Protein AF-A0A699X2K0-F1 (afdb_monomer)

Nearest PDB structures (foldseek):
  5k36-assembly1_K  TM=9.625E-01  e=3.676E-13  Saccharomyces cerevisiae S288C
  2vnu-assembly1_D  TM=9.644E-01  e=5.742E-13  Saccharomyces cerevisiae
  5jea-assembly1_J  TM=9.613E-01  e=4.450E-13  Saccharomyces cerevisiae S288C
  5vzj-assembly1_K  TM=9.602E-01  e=6.523E-13  Saccharomyces cerevisiae S288C
  8qcf-assembly1_K  TM=9.384E-01  e=6.952E-13  Saccharomyces cerevisiae

Structure (mmCIF, N/CA/C/O backbone):
data_AF-A0A699X2K0-F1
#
_entry.id   AF-A0A699X2K0-F1
#
loop_
_atom_site.group_PDB
_atom_site.id
_atom_site.type_symbol
_atom_site.label_atom_id
_atom_site.label_alt_id
_atom_site.label_comp_id
_atom_site.label_asym_id
_atom_site.label_entity_id
_atom_site.label_seq_id
_atom_site.pdbx_PDB_ins_code
_atom_site.Cartn_x
_atom_site.Cartn_y
_atom_site.Cartn_z
_atom_site.occupancy
_atom_site.B_iso_or_equiv
_atom_site.auth_seq_id
_atom_site.auth_comp_id
_atom_site.auth_asym_id
_atom_site.auth_atom_id
_atom_site.pdbx_PDB_model_num
ATOM 1 N N . GLU A 1 1 ? 11.310 -12.288 -3.996 1.00 63.44 1 GLU A N 1
ATOM 2 C CA . GLU A 1 1 ? 10.044 -12.967 -3.645 1.00 63.44 1 GLU A CA 1
ATOM 3 C C . GLU A 1 1 ? 9.190 -13.020 -4.905 1.00 63.44 1 GLU A C 1
ATOM 5 O O . GLU A 1 1 ? 9.396 -12.171 -5.764 1.00 63.44 1 GLU A O 1
ATOM 10 N N . GLY A 1 2 ? 8.380 -14.062 -5.093 1.00 85.44 2 GLY A N 1
ATOM 11 C CA . GLY A 1 2 ? 7.515 -14.209 -6.273 1.00 85.44 2 GLY A CA 1
ATOM 12 C C . GLY A 1 2 ? 6.077 -13.779 -5.981 1.00 85.44 2 GLY A C 1
ATOM 13 O O . GLY A 1 2 ? 5.791 -13.291 -4.892 1.00 85.44 2 GLY A O 1
ATOM 14 N N . HIS A 1 3 ? 5.166 -14.036 -6.921 1.00 90.56 3 HIS A N 1
ATOM 15 C CA . HIS A 1 3 ? 3.721 -13.812 -6.749 1.00 90.56 3 HIS A CA 1
ATOM 16 C C . HIS A 1 3 ? 3.094 -14.620 -5.593 1.00 90.56 3 HIS A C 1
ATOM 18 O O . HIS A 1 3 ? 1.995 -14.312 -5.145 1.00 90.56 3 HIS A O 1
ATOM 24 N N . ASP A 1 4 ? 3.797 -15.632 -5.078 1.00 93.62 4 ASP A N 1
ATOM 25 C CA . ASP A 1 4 ? 3.339 -16.476 -3.969 1.00 93.62 4 ASP A CA 1
ATOM 26 C C . ASP A 1 4 ? 3.623 -15.889 -2.575 1.00 93.62 4 ASP A C 1
ATOM 28 O O . ASP A 1 4 ? 3.383 -16.552 -1.562 1.00 93.62 4 ASP A O 1
ATOM 32 N N . TRP A 1 5 ? 4.167 -14.671 -2.495 1.00 94.75 5 TRP A N 1
ATOM 33 C CA . TRP A 1 5 ? 4.454 -14.019 -1.220 1.00 94.75 5 TRP A CA 1
ATOM 34 C C . TRP A 1 5 ? 3.175 -13.730 -0.425 1.00 94.75 5 TRP A C 1
ATOM 36 O O . TRP A 1 5 ? 2.143 -13.335 -0.974 1.00 94.75 5 TRP A O 1
ATOM 46 N N . LYS A 1 6 ? 3.253 -13.922 0.895 1.00 94.44 6 LYS A N 1
ATOM 47 C CA . LYS A 1 6 ? 2.141 -13.716 1.826 1.00 94.44 6 LYS A CA 1
ATOM 48 C C . LYS A 1 6 ? 2.643 -13.117 3.130 1.00 94.44 6 LYS A C 1
ATOM 50 O O . LYS A 1 6 ? 3.703 -13.503 3.620 1.00 94.44 6 LYS A O 1
ATOM 55 N N . VAL A 1 7 ? 1.822 -12.256 3.728 1.00 94.44 7 VAL A N 1
ATOM 56 C CA . VAL A 1 7 ? 2.020 -11.797 5.105 1.00 94.44 7 VAL A CA 1
ATOM 57 C C . VAL A 1 7 ? 1.931 -13.007 6.049 1.00 94.44 7 VAL A C 1
ATOM 59 O O . VAL A 1 7 ? 0.971 -13.782 5.949 1.00 94.44 7 VAL A O 1
ATOM 62 N N . PRO A 1 8 ? 2.899 -13.202 6.965 1.00 93.62 8 PRO A N 1
ATOM 63 C CA . PRO A 1 8 ? 2.845 -14.288 7.937 1.00 93.62 8 PRO A CA 1
ATOM 64 C C . PRO A 1 8 ? 1.569 -14.228 8.783 1.00 93.62 8 PRO A C 1
ATOM 66 O O . PRO A 1 8 ? 1.219 -13.182 9.327 1.00 93.62 8 PRO A O 1
ATOM 69 N N . THR A 1 9 ? 0.875 -15.358 8.933 1.00 92.31 9 THR A N 1
ATOM 70 C CA . THR A 1 9 ? -0.396 -15.402 9.676 1.00 92.31 9 THR A CA 1
ATOM 71 C C . THR A 1 9 ? -0.200 -15.152 11.173 1.00 92.31 9 THR A C 1
ATOM 73 O O . THR A 1 9 ? -0.995 -14.428 11.774 1.00 92.31 9 THR A O 1
ATOM 76 N N . SER A 1 10 ? 0.852 -15.734 11.762 1.00 93.88 10 SER A N 1
ATOM 77 C CA . SER A 1 10 ? 1.180 -15.582 13.183 1.00 93.88 10 SER A CA 1
ATOM 78 C C . SER A 1 10 ? 1.965 -14.300 13.433 1.00 93.88 10 SER A C 1
ATOM 80 O O . SER A 1 10 ? 2.998 -14.076 12.803 1.00 93.88 10 SER A O 1
ATOM 82 N N . THR A 1 11 ? 1.525 -13.516 14.416 1.00 92.25 11 THR A N 1
ATOM 83 C CA . THR A 1 11 ? 2.228 -12.314 14.889 1.00 92.25 11 THR A CA 1
ATOM 84 C C . THR A 1 11 ? 3.514 -12.625 15.662 1.00 92.25 11 THR A C 1
ATOM 86 O O . THR A 1 11 ? 4.254 -11.711 16.012 1.00 92.25 11 THR A O 1
ATOM 89 N N . GLU A 1 12 ? 3.784 -13.900 15.954 1.00 93.06 12 GLU A N 1
ATOM 90 C CA . GLU A 1 12 ? 5.038 -14.356 16.571 1.00 93.06 12 GLU A CA 1
ATOM 91 C C . GLU A 1 12 ? 6.185 -14.478 15.554 1.00 93.06 12 GLU A C 1
ATOM 93 O O . GLU A 1 12 ? 7.349 -14.585 15.944 1.00 93.06 12 GLU A O 1
ATOM 98 N N . ASP A 1 13 ? 5.876 -14.464 14.252 1.00 94.75 13 ASP A N 1
ATOM 99 C CA . ASP A 1 13 ? 6.883 -14.512 13.194 1.00 94.75 13 ASP A CA 1
ATOM 100 C C . ASP A 1 13 ? 7.793 -13.269 13.241 1.00 94.75 13 ASP A C 1
ATOM 102 O O . ASP A 1 13 ? 7.351 -12.148 13.500 1.00 94.75 13 ASP A O 1
ATOM 106 N N . LEU A 1 14 ? 9.087 -13.447 12.958 1.00 90.69 14 LEU A N 1
ATOM 107 C CA . LEU A 1 14 ? 10.066 -12.354 12.971 1.00 90.69 14 LEU A CA 1
ATOM 108 C C . LEU A 1 14 ? 9.711 -11.211 12.004 1.00 90.69 14 LEU A C 1
ATOM 110 O O . LEU A 1 14 ? 10.096 -10.066 12.256 1.00 90.69 14 LEU A O 1
ATOM 114 N N . GLY A 1 15 ? 8.960 -11.493 10.937 1.00 87.38 15 GLY A N 1
ATOM 115 C CA . GLY A 1 15 ? 8.432 -10.509 9.993 1.00 87.38 15 GLY A CA 1
ATOM 116 C C . GLY A 1 15 ? 7.463 -9.499 10.616 1.00 87.38 15 GLY A C 1
ATOM 117 O O . GLY A 1 15 ? 7.302 -8.405 10.074 1.00 87.38 15 GLY A O 1
ATOM 118 N N . TRP A 1 16 ? 6.884 -9.810 11.781 1.00 93.38 16 TRP A N 1
ATOM 119 C CA . TRP A 1 16 ? 6.021 -8.906 12.551 1.00 93.38 16 TRP A CA 1
ATOM 120 C C . TRP A 1 16 ? 6.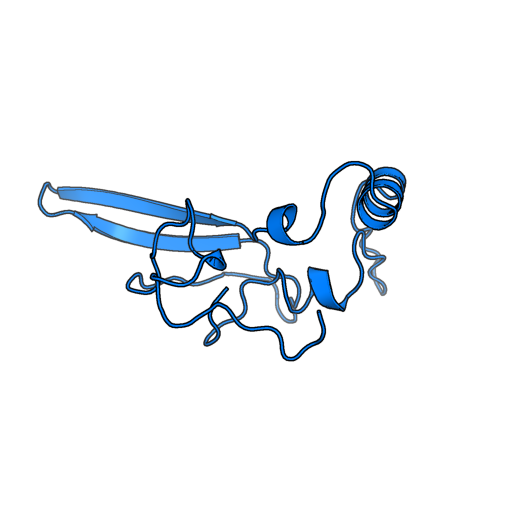779 -7.966 13.486 1.00 93.38 16 TRP A C 1
ATOM 122 O O . TRP A 1 16 ? 6.173 -7.095 14.114 1.00 93.38 16 TRP A O 1
ATOM 132 N N . LYS A 1 17 ? 8.107 -8.088 13.594 1.00 93.88 17 LYS A N 1
ATOM 133 C CA . LYS A 1 17 ? 8.893 -7.247 14.499 1.00 93.88 17 LYS A CA 1
ATOM 134 C C . LYS A 1 17 ? 8.713 -5.761 14.167 1.00 93.88 17 LYS A C 1
ATOM 136 O O . LYS A 1 17 ? 9.143 -5.288 13.121 1.00 93.88 17 LYS A O 1
ATOM 141 N N . GLY A 1 18 ? 8.123 -5.018 15.106 1.00 94.06 18 GLY A N 1
ATOM 142 C CA . GLY A 1 18 ? 7.848 -3.586 14.952 1.00 94.06 18 GLY A CA 1
ATOM 143 C C . GLY A 1 18 ? 6.615 -3.258 14.103 1.00 94.06 18 GLY A C 1
ATOM 144 O O . GLY A 1 18 ? 6.393 -2.085 13.814 1.00 94.06 18 GLY A O 1
ATOM 145 N N . ARG A 1 19 ? 5.810 -4.258 13.721 1.00 96.56 19 ARG A N 1
ATOM 146 C CA . ARG A 1 19 ? 4.542 -4.083 13.001 1.00 96.56 19 ARG A CA 1
ATOM 147 C C . ARG A 1 19 ? 3.359 -4.139 13.964 1.00 96.56 19 ARG A C 1
ATOM 149 O O . ARG A 1 19 ? 3.389 -4.851 14.966 1.00 96.56 19 ARG A O 1
ATOM 156 N N . ARG A 1 20 ? 2.307 -3.384 13.649 1.00 96.25 20 ARG A N 1
ATOM 157 C CA . ARG A 1 20 ? 1.028 -3.404 14.368 1.00 96.25 20 ARG A CA 1
ATOM 158 C C . ARG A 1 20 ? 0.006 -4.163 13.533 1.00 96.25 20 ARG A C 1
ATOM 160 O O . ARG A 1 20 ? -0.104 -3.902 12.342 1.00 96.25 20 ARG A O 1
ATOM 167 N N . ASP A 1 21 ? -0.743 -5.057 14.168 1.00 96.88 21 ASP A N 1
ATOM 168 C CA . ASP A 1 21 ? -1.867 -5.728 13.521 1.00 96.88 21 ASP A CA 1
ATOM 169 C C . ASP A 1 21 ? -3.088 -4.801 13.501 1.00 96.88 21 ASP A C 1
ATOM 171 O O . ASP A 1 21 ? -3.476 -4.262 14.541 1.00 96.88 21 ASP A O 1
ATOM 175 N N . LEU A 1 22 ? -3.624 -4.575 12.304 1.00 97.56 22 LEU A N 1
ATOM 176 C CA . LEU A 1 22 ? -4.789 -3.730 12.023 1.00 97.56 22 LEU A CA 1
ATOM 177 C C . LEU A 1 22 ? -5.813 -4.458 11.135 1.00 97.56 22 LEU A C 1
ATOM 179 O O . LEU A 1 22 ? -6.724 -3.827 10.599 1.00 97.56 22 LEU A O 1
ATOM 183 N N . ARG A 1 23 ? -5.657 -5.777 10.952 1.00 96.56 23 ARG A N 1
ATOM 184 C CA . ARG A 1 23 ? -6.490 -6.593 10.051 1.00 96.56 23 ARG A CA 1
ATOM 185 C C . ARG A 1 23 ? -7.944 -6.716 10.513 1.00 96.56 23 ARG A C 1
ATOM 187 O O . ARG A 1 23 ? -8.803 -7.144 9.753 1.00 96.56 23 ARG A O 1
ATOM 194 N N . ASP A 1 24 ? -8.231 -6.344 11.758 1.00 97.19 24 ASP A N 1
ATOM 195 C CA . ASP A 1 24 ? -9.579 -6.279 12.325 1.00 97.19 24 ASP A CA 1
ATOM 196 C C . ASP A 1 24 ? -10.379 -5.051 11.855 1.00 97.19 24 ASP A C 1
ATOM 198 O O . ASP A 1 24 ? -11.602 -5.005 12.017 1.00 97.19 24 ASP A O 1
ATOM 202 N N . LEU A 1 25 ? -9.710 -4.047 11.281 1.00 98.12 25 LEU A N 1
ATOM 203 C CA . LEU A 1 25 ? -10.354 -2.829 10.805 1.00 98.12 25 LEU A CA 1
ATOM 204 C C . LEU A 1 25 ? -11.041 -3.048 9.453 1.00 98.12 25 LEU A C 1
ATOM 206 O O . LEU A 1 25 ? -10.528 -3.715 8.560 1.00 98.12 25 LEU A O 1
ATOM 210 N N . ILE A 1 26 ? -12.197 -2.406 9.271 1.00 98.12 26 ILE A N 1
ATOM 211 C CA . ILE A 1 26 ? -12.884 -2.373 7.976 1.00 98.12 26 ILE A CA 1
ATOM 212 C C . ILE A 1 26 ? -12.224 -1.296 7.116 1.00 98.12 26 ILE A C 1
ATOM 214 O O . ILE A 1 26 ? -12.511 -0.108 7.274 1.00 98.12 26 ILE A O 1
ATOM 218 N N . VAL A 1 27 ? -11.329 -1.725 6.232 1.00 98.56 27 VAL A N 1
ATOM 219 C CA . VAL A 1 27 ? -10.555 -0.864 5.334 1.00 98.56 27 VAL A CA 1
ATOM 220 C C . VAL A 1 27 ? -11.069 -1.005 3.898 1.00 98.56 27 VAL A C 1
ATOM 222 O O . VAL A 1 27 ? -11.402 -2.108 3.463 1.00 98.56 27 VAL A O 1
ATOM 225 N N . CYS A 1 28 ? -11.127 0.097 3.149 1.00 98.38 28 CYS A N 1
ATOM 226 C CA . CYS A 1 28 ? -11.400 0.088 1.710 1.00 98.38 28 CYS A CA 1
ATOM 227 C C . CYS A 1 28 ? -10.507 1.079 0.954 1.00 98.38 28 CYS A C 1
ATOM 229 O O . CYS A 1 28 ? -10.054 2.067 1.526 1.00 98.38 28 CYS A O 1
ATOM 231 N N . SER A 1 29 ? -10.281 0.832 -0.335 1.00 98.50 29 SER A N 1
ATOM 232 C CA . SER A 1 29 ? -9.686 1.805 -1.257 1.00 98.50 29 SER A CA 1
ATOM 233 C C . SER A 1 29 ? -10.759 2.372 -2.192 1.00 98.50 29 SER A C 1
ATOM 235 O O . SER A 1 29 ? -11.834 1.780 -2.363 1.00 98.50 29 SER A O 1
ATOM 237 N N . ILE A 1 30 ? -10.503 3.551 -2.757 1.00 98.25 30 ILE A N 1
ATOM 238 C CA . ILE A 1 30 ? -11.393 4.208 -3.719 1.00 98.25 30 ILE A CA 1
ATOM 239 C C . ILE A 1 30 ? -10.532 4.702 -4.877 1.00 98.25 30 ILE A C 1
ATOM 241 O O . ILE A 1 30 ? -9.938 5.774 -4.808 1.00 98.25 30 ILE A O 1
ATOM 245 N N . ASP A 1 31 ? -10.518 3.926 -5.955 1.00 97.44 31 ASP A N 1
ATOM 246 C CA . ASP A 1 31 ? -9.609 4.123 -7.080 1.00 97.44 31 ASP A CA 1
ATOM 247 C C . ASP A 1 31 ? -10.356 4.298 -8.414 1.00 97.44 31 ASP A C 1
ATOM 249 O O . ASP A 1 31 ? -11.520 3.892 -8.544 1.00 97.44 31 ASP A O 1
ATOM 253 N N . PRO A 1 32 ? -9.706 4.868 -9.449 1.00 96.31 32 PRO A N 1
ATOM 254 C CA . PRO A 1 32 ? -10.256 4.897 -10.798 1.00 96.31 32 PRO A CA 1
ATOM 255 C C . PRO A 1 32 ? -10.588 3.495 -11.345 1.00 96.31 32 PRO A C 1
ATOM 257 O O . PRO A 1 32 ? -9.944 2.506 -10.980 1.00 96.31 32 PRO A O 1
ATOM 260 N N . PRO A 1 33 ? -11.543 3.382 -12.290 1.00 94.81 33 PRO A N 1
ATOM 261 C CA . PRO A 1 33 ? -11.842 2.113 -12.946 1.00 94.81 33 PRO A CA 1
ATOM 262 C C . PRO A 1 33 ? -10.595 1.491 -13.588 1.00 94.81 33 PRO A C 1
ATOM 264 O O . PRO A 1 33 ? -9.929 2.127 -14.402 1.00 94.81 33 PRO A O 1
ATOM 267 N N . GLY A 1 34 ? -10.303 0.234 -13.248 1.00 89.19 34 GLY A N 1
ATOM 268 C CA . GLY A 1 34 ? -9.148 -0.493 -13.781 1.00 89.19 34 GLY A CA 1
ATOM 269 C C . GLY A 1 34 ? -7.809 -0.184 -13.101 1.00 89.19 34 GLY A C 1
ATOM 270 O O . GLY A 1 34 ? -6.787 -0.649 -13.598 1.00 89.19 34 GLY A O 1
ATOM 271 N N . CYS A 1 35 ? -7.797 0.562 -11.989 1.00 92.81 35 CYS A N 1
ATOM 272 C CA . CYS A 1 35 ? -6.602 0.726 -11.159 1.00 92.81 35 CYS A CA 1
ATOM 273 C C . CYS A 1 35 ? -6.108 -0.635 -10.638 1.00 92.81 35 CYS A C 1
ATOM 275 O O . CYS A 1 35 ? -6.905 -1.478 -10.219 1.00 92.81 35 CYS A O 1
ATOM 277 N N . VAL A 1 36 ? -4.792 -0.852 -10.687 1.00 91.88 36 VAL A N 1
ATOM 278 C CA . VAL A 1 36 ? -4.137 -2.104 -10.249 1.00 91.88 36 VAL A CA 1
ATOM 279 C C . VAL A 1 36 ? -3.013 -1.867 -9.239 1.00 91.88 36 VAL A C 1
ATOM 281 O O . VAL A 1 36 ? -2.502 -2.816 -8.656 1.00 91.88 36 VAL A O 1
ATOM 284 N N . ASP A 1 37 ? -2.617 -0.615 -9.056 1.00 93.81 37 ASP A N 1
ATOM 285 C CA . ASP A 1 37 ? -1.554 -0.089 -8.207 1.00 93.81 37 ASP A CA 1
ATOM 286 C C . ASP A 1 37 ? -2.173 0.769 -7.101 1.00 93.81 37 ASP A C 1
ATOM 288 O O . ASP A 1 37 ? -2.036 1.984 -7.059 1.00 93.81 37 ASP A O 1
ATOM 292 N N . ILE A 1 38 ? -2.924 0.098 -6.229 1.00 97.62 38 ILE A N 1
ATOM 293 C CA . ILE A 1 38 ? -3.607 0.719 -5.088 1.00 97.62 38 ILE A CA 1
ATOM 294 C C . ILE A 1 38 ? -2.570 1.111 -4.028 1.00 97.62 38 ILE A C 1
ATOM 296 O O . ILE A 1 38 ? -2.070 0.236 -3.309 1.00 97.62 38 ILE A O 1
ATOM 300 N N . ASP A 1 39 ? -2.259 2.405 -3.951 1.00 97.94 39 ASP A N 1
ATOM 301 C CA . ASP A 1 39 ? -1.259 2.973 -3.037 1.00 97.94 39 ASP A CA 1
ATOM 302 C C . ASP A 1 39 ? -1.827 3.288 -1.648 1.00 97.94 39 ASP A C 1
ATOM 304 O O . ASP A 1 39 ? -1.094 3.234 -0.654 1.00 97.94 39 ASP A O 1
ATOM 308 N N . ASP A 1 40 ? -3.120 3.611 -1.572 1.00 98.44 40 ASP A N 1
ATOM 309 C CA . ASP A 1 40 ? -3.788 4.021 -0.345 1.00 98.44 40 ASP A CA 1
ATOM 310 C C . ASP A 1 40 ? -5.105 3.284 -0.085 1.00 98.44 40 ASP A C 1
ATOM 312 O O . ASP A 1 40 ? -5.837 2.869 -0.982 1.00 98.44 40 ASP A O 1
ATOM 316 N N . ALA A 1 41 ? -5.398 3.110 1.200 1.00 98.69 41 ALA A N 1
ATOM 317 C CA . ALA A 1 41 ? -6.664 2.598 1.685 1.00 98.69 41 ALA A CA 1
ATOM 318 C C . ALA A 1 41 ? -7.054 3.316 2.980 1.00 98.69 41 ALA A C 1
ATOM 320 O O . ALA A 1 41 ? -6.208 3.788 3.744 1.00 98.69 41 ALA A O 1
ATOM 321 N N . LEU A 1 42 ? -8.349 3.414 3.252 1.00 98.81 42 LEU A N 1
ATOM 322 C CA . LEU A 1 42 ? -8.890 4.239 4.322 1.00 98.81 42 LEU A CA 1
ATOM 323 C C . LEU A 1 42 ? -9.810 3.436 5.233 1.00 98.81 42 LEU A C 1
ATOM 325 O O . LEU A 1 42 ? -10.500 2.508 4.812 1.00 98.81 42 LEU A O 1
ATOM 329 N N . HIS A 1 43 ? -9.862 3.848 6.496 1.00 98.69 43 HIS A N 1
ATOM 330 C CA . HIS A 1 43 ? -10.946 3.471 7.394 1.00 98.69 43 HIS A CA 1
ATOM 331 C C . HIS A 1 43 ? -11.377 4.657 8.250 1.00 98.69 43 HIS A C 1
ATOM 333 O O . HIS A 1 43 ? -10.595 5.572 8.524 1.00 98.69 43 HIS A O 1
ATOM 339 N N . ALA A 1 44 ? -12.615 4.600 8.732 1.00 98.50 44 ALA A N 1
ATOM 340 C CA . ALA A 1 44 ? -13.108 5.490 9.766 1.00 98.50 44 ALA A CA 1
ATOM 341 C C . ALA A 1 44 ? -14.024 4.716 10.717 1.00 98.50 44 ALA A C 1
ATOM 343 O O . ALA A 1 44 ? -14.920 3.994 10.277 1.00 98.50 44 ALA A O 1
ATOM 344 N N . ARG A 1 45 ? -13.836 4.889 12.027 1.00 98.12 45 ARG A N 1
ATOM 345 C CA . ARG A 1 45 ? -14.756 4.363 13.045 1.00 98.12 45 ARG A CA 1
ATOM 346 C C . ARG A 1 45 ? -14.980 5.365 14.162 1.00 98.12 45 ARG A C 1
ATOM 348 O O . ARG A 1 45 ? -14.106 6.159 14.504 1.00 98.12 45 ARG A O 1
ATOM 355 N N . LYS A 1 46 ? -16.167 5.316 14.757 1.00 98.25 46 LYS A N 1
ATOM 356 C CA . LYS A 1 46 ? -16.498 6.140 15.918 1.00 98.25 46 LYS A CA 1
ATOM 357 C C . LYS A 1 46 ? -15.962 5.481 17.189 1.00 98.25 46 LYS A C 1
ATOM 359 O O . LYS A 1 46 ? -16.177 4.292 17.410 1.00 98.25 46 LYS A O 1
ATOM 364 N N . LEU A 1 47 ? -15.281 6.256 18.021 1.00 98.38 47 LEU A N 1
ATOM 365 C CA . LEU A 1 47 ? -14.743 5.825 19.307 1.00 98.38 47 LEU A CA 1
ATOM 366 C C . LEU A 1 47 ? -15.780 6.001 20.434 1.00 98.38 47 LEU A C 1
ATOM 368 O O . LEU A 1 47 ? -16.685 6.83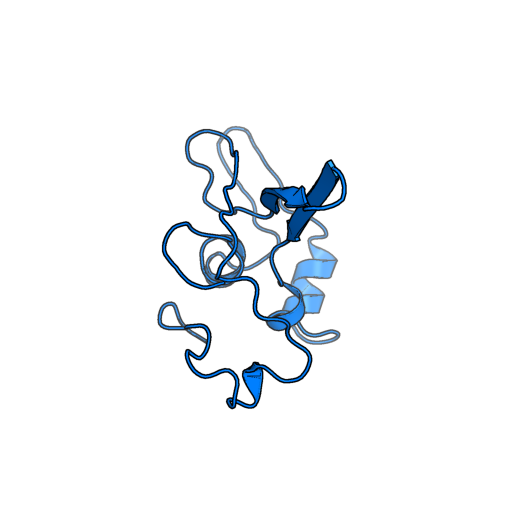4 20.316 1.00 98.38 47 LEU A O 1
ATOM 372 N N . PRO A 1 48 ? -15.639 5.281 21.568 1.00 98.25 48 PRO A N 1
ATOM 373 C CA . PRO A 1 48 ? -16.567 5.389 22.702 1.00 98.25 48 PRO A CA 1
ATOM 374 C C . PRO A 1 48 ? -16.677 6.798 23.300 1.00 98.25 48 PRO A C 1
ATOM 376 O O . PRO A 1 48 ? -17.712 7.160 23.850 1.00 98.25 48 PRO A O 1
ATOM 379 N N . ASN A 1 49 ? -15.626 7.610 23.174 1.00 97.94 49 ASN A N 1
ATOM 380 C CA . ASN A 1 49 ? -15.591 8.997 23.645 1.00 97.94 49 ASN A CA 1
ATOM 381 C C . ASN A 1 49 ? -16.285 9.994 22.694 1.00 97.94 49 ASN A C 1
ATOM 383 O O . ASN A 1 49 ? -16.257 11.194 22.947 1.00 97.94 49 ASN A O 1
ATOM 387 N N . GLY A 1 50 ? -16.883 9.517 21.598 1.00 98.38 50 GLY A N 1
ATOM 388 C CA . GLY A 1 50 ? -17.577 10.344 20.613 1.00 98.38 50 GLY A CA 1
ATOM 389 C C . GLY A 1 50 ? -16.697 10.881 19.481 1.00 98.38 50 GLY A C 1
ATOM 390 O O . GLY A 1 50 ? -17.256 11.354 18.491 1.00 98.38 50 GLY A O 1
ATOM 391 N N . ASN A 1 51 ? -15.367 10.763 19.579 1.00 98.69 51 ASN A N 1
ATOM 392 C CA . ASN A 1 51 ? -14.444 11.127 18.500 1.00 98.69 51 ASN A CA 1
ATOM 393 C C . ASN A 1 51 ? -14.449 10.077 17.381 1.00 98.69 51 ASN A C 1
ATOM 395 O O . ASN A 1 51 ? -15.002 8.987 17.527 1.00 98.69 51 ASN A O 1
ATOM 399 N N . TYR A 1 52 ? -13.789 10.395 16.271 1.00 98.44 52 TYR A N 1
ATOM 400 C CA . TYR A 1 52 ? -13.524 9.447 15.194 1.00 98.44 52 TYR A CA 1
ATOM 401 C C . TYR A 1 52 ? -12.050 9.053 15.185 1.00 98.44 52 TYR A C 1
ATOM 403 O O . TYR A 1 52 ? -11.172 9.903 15.322 1.00 98.44 52 TYR A O 1
ATOM 411 N N . GLU A 1 53 ? -11.797 7.762 15.006 1.00 98.56 53 GLU A N 1
ATOM 412 C CA . GLU A 1 53 ? -10.512 7.259 14.537 1.00 98.56 53 GLU A CA 1
ATOM 413 C C . GLU A 1 53 ? -10.588 7.176 13.014 1.00 98.56 53 GLU A C 1
ATOM 415 O O . GLU A 1 53 ? -11.518 6.578 12.468 1.00 98.56 53 GLU A O 1
ATOM 420 N N . VAL A 1 54 ? -9.637 7.816 12.343 1.00 98.62 54 VAL A N 1
ATOM 421 C CA . VAL A 1 54 ? -9.490 7.788 10.889 1.00 98.62 54 VAL A CA 1
ATOM 422 C C . VAL A 1 54 ? -8.072 7.333 10.601 1.00 98.62 54 VAL A C 1
ATOM 424 O O . VAL A 1 54 ? -7.124 7.899 11.148 1.00 98.62 54 VAL A O 1
ATOM 427 N N . GLY A 1 55 ? -7.928 6.308 9.769 1.00 98.56 55 GLY A N 1
ATOM 428 C CA . GLY A 1 55 ? -6.625 5.825 9.327 1.00 98.56 55 GLY A CA 1
ATOM 429 C C . GLY A 1 55 ? -6.487 5.939 7.825 1.00 98.56 55 GLY A C 1
ATOM 430 O O . GLY A 1 55 ? -7.399 5.564 7.088 1.00 98.56 55 GLY A O 1
ATOM 431 N N . VAL A 1 56 ? -5.325 6.431 7.413 1.00 98.69 56 VAL A N 1
ATOM 432 C CA . VAL A 1 56 ? -4.833 6.379 6.041 1.00 98.69 56 VAL A CA 1
ATOM 433 C C . VAL A 1 56 ? -3.720 5.339 6.032 1.00 98.69 56 VAL A C 1
ATOM 435 O O . VAL A 1 56 ? -2.717 5.495 6.730 1.00 98.69 56 VAL A O 1
ATOM 438 N N . HIS A 1 57 ? -3.938 4.257 5.301 1.00 98.69 57 HIS A N 1
ATOM 439 C CA . HIS A 1 57 ? -3.028 3.127 5.179 1.00 98.69 57 HIS A CA 1
ATOM 440 C C . HIS A 1 57 ? -2.339 3.233 3.825 1.00 98.69 57 HIS A C 1
ATOM 442 O O . HIS A 1 57 ? -3.022 3.332 2.813 1.00 98.69 57 HIS A O 1
ATOM 448 N N . ILE A 1 58 ? -1.009 3.254 3.816 1.00 98.62 58 ILE A N 1
ATOM 449 C CA . ILE A 1 58 ? -0.201 3.446 2.607 1.00 98.62 58 ILE A CA 1
ATOM 450 C C . ILE A 1 58 ? 0.606 2.178 2.344 1.00 98.62 58 ILE A C 1
ATOM 452 O O . ILE A 1 58 ? 1.122 1.576 3.289 1.00 98.62 58 ILE A O 1
ATOM 456 N N . ALA A 1 59 ? 0.742 1.801 1.073 1.00 98.19 59 ALA A N 1
ATOM 457 C CA . ALA A 1 59 ? 1.571 0.687 0.629 1.00 98.19 59 ALA A CA 1
ATOM 458 C C . ALA A 1 59 ? 2.989 0.735 1.241 1.00 98.19 59 ALA A C 1
ATOM 460 O O . ALA A 1 59 ? 3.734 1.705 1.074 1.00 98.19 59 ALA A O 1
ATOM 461 N N . ASP A 1 60 ? 3.407 -0.340 1.921 1.00 97.56 60 ASP A N 1
ATOM 462 C CA . ASP A 1 60 ? 4.727 -0.440 2.565 1.00 97.56 60 ASP A CA 1
ATOM 463 C C . ASP A 1 60 ? 5.830 -0.832 1.561 1.00 97.56 60 ASP A C 1
ATOM 465 O O . ASP A 1 60 ? 6.506 -1.856 1.679 1.00 97.56 60 ASP A O 1
ATOM 469 N N . VAL A 1 61 ? 6.043 0.015 0.550 1.00 97.25 61 VAL A N 1
ATOM 470 C CA . VAL A 1 61 ? 7.080 -0.177 -0.482 1.00 97.25 61 VAL A CA 1
ATOM 471 C C . VAL A 1 61 ? 8.475 -0.305 0.140 1.00 97.25 61 VAL A C 1
ATOM 473 O O . VAL A 1 61 ? 9.315 -1.069 -0.341 1.00 97.25 61 VAL A O 1
ATOM 476 N N . SER A 1 62 ? 8.712 0.400 1.250 1.00 95.50 62 SER A N 1
ATOM 477 C CA . SER A 1 62 ? 9.981 0.399 1.986 1.00 95.50 62 SER A CA 1
ATOM 478 C C . SER A 1 62 ? 10.351 -0.975 2.553 1.00 95.50 62 SER A C 1
ATOM 480 O O . SER A 1 62 ? 11.529 -1.261 2.812 1.00 95.50 62 SER A O 1
ATOM 482 N N . HIS A 1 63 ? 9.368 -1.865 2.731 1.00 94.88 63 HIS A N 1
ATOM 483 C CA . HIS A 1 63 ? 9.625 -3.246 3.105 1.00 94.88 63 HIS A CA 1
ATOM 484 C C . HIS A 1 63 ? 10.433 -3.980 2.032 1.00 94.88 63 HIS A C 1
ATOM 486 O O . HIS A 1 63 ? 11.394 -4.670 2.377 1.00 94.88 63 HIS A O 1
ATOM 492 N N . PHE A 1 64 ? 10.104 -3.764 0.758 1.00 94.81 64 PHE A N 1
ATOM 493 C CA . PHE A 1 64 ? 10.698 -4.464 -0.382 1.00 94.81 64 PHE A CA 1
ATOM 494 C C . PHE A 1 64 ? 11.877 -3.704 -1.002 1.00 94.81 64 PHE A C 1
ATOM 496 O O . PHE A 1 64 ? 12.886 -4.307 -1.374 1.00 94.81 64 PHE A O 1
ATOM 503 N N . VAL A 1 65 ? 11.790 -2.374 -1.084 1.00 96.00 65 VAL A N 1
ATOM 504 C CA . VAL A 1 65 ? 12.833 -1.522 -1.671 1.00 96.00 65 VAL A CA 1
ATOM 505 C C . VAL A 1 65 ? 13.748 -1.007 -0.562 1.00 9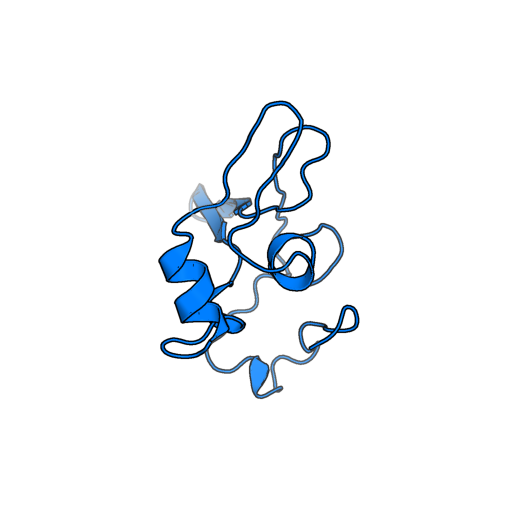6.00 65 VAL A C 1
ATOM 507 O O . VAL A 1 65 ? 13.370 -0.144 0.228 1.00 96.00 65 VAL A O 1
ATOM 510 N N . LYS A 1 66 ? 14.964 -1.560 -0.477 1.00 96.31 66 LYS A N 1
ATOM 511 C CA . LYS A 1 66 ? 15.971 -1.152 0.513 1.00 96.31 66 LYS A CA 1
ATOM 512 C C . LYS A 1 66 ? 16.963 -0.146 -0.070 1.00 96.31 66 LYS A C 1
ATOM 514 O O . LYS A 1 66 ? 17.391 -0.341 -1.209 1.00 96.31 66 LYS A O 1
ATOM 519 N N . PRO A 1 67 ? 17.400 0.854 0.718 1.00 96.94 67 PRO A N 1
ATOM 520 C CA . PRO A 1 67 ? 18.344 1.859 0.248 1.00 96.94 67 PRO A CA 1
ATOM 521 C C . PRO A 1 67 ? 19.623 1.255 -0.334 1.00 96.94 67 PRO A C 1
ATOM 523 O O . PRO A 1 67 ? 20.132 0.243 0.158 1.00 96.94 67 PRO A O 1
ATOM 526 N N . ASN A 1 68 ? 20.191 1.939 -1.323 1.00 96.50 68 ASN A N 1
ATOM 527 C CA . ASN A 1 68 ? 21.493 1.663 -1.938 1.00 96.50 68 ASN A CA 1
ATOM 528 C C . ASN A 1 68 ? 21.595 0.362 -2.753 1.00 96.50 68 ASN A C 1
ATOM 530 O O . ASN A 1 68 ? 22.690 0.029 -3.223 1.00 96.50 68 ASN A O 1
ATOM 534 N N . ASN A 1 69 ? 20.495 -0.363 -2.968 1.00 95.25 69 ASN A N 1
ATOM 535 C CA . ASN A 1 69 ? 20.483 -1.526 -3.854 1.00 95.25 69 ASN A CA 1
ATOM 536 C C . ASN A 1 69 ? 20.184 -1.123 -5.317 1.00 95.25 69 ASN A C 1
ATOM 538 O O . ASN A 1 69 ? 19.933 0.041 -5.625 1.00 95.25 69 ASN A O 1
ATOM 542 N N . ALA A 1 70 ? 20.256 -2.077 -6.251 1.00 97.00 70 ALA A N 1
ATOM 543 C CA . ALA A 1 70 ? 20.010 -1.796 -7.670 1.00 97.00 70 ALA A CA 1
ATOM 544 C C . ALA A 1 70 ? 18.573 -1.312 -7.945 1.00 97.00 70 ALA A C 1
ATOM 546 O O . ALA A 1 70 ? 18.369 -0.462 -8.804 1.00 97.00 70 ALA A O 1
ATOM 547 N N . MET A 1 71 ? 17.599 -1.827 -7.193 1.00 96.12 71 MET A N 1
ATOM 548 C CA . MET A 1 71 ? 16.189 -1.466 -7.324 1.00 96.12 71 MET A CA 1
ATOM 549 C C . MET A 1 71 ? 15.923 -0.028 -6.868 1.00 96.12 71 MET A C 1
ATOM 551 O O . MET A 1 71 ? 15.270 0.719 -7.583 1.00 96.12 71 MET A O 1
ATOM 555 N N . ASP A 1 72 ? 16.483 0.372 -5.729 1.00 97.81 72 ASP A N 1
ATOM 556 C CA . ASP A 1 72 ? 16.429 1.737 -5.201 1.00 97.81 72 ASP A CA 1
ATOM 557 C C . ASP A 1 72 ? 17.109 2.734 -6.144 1.0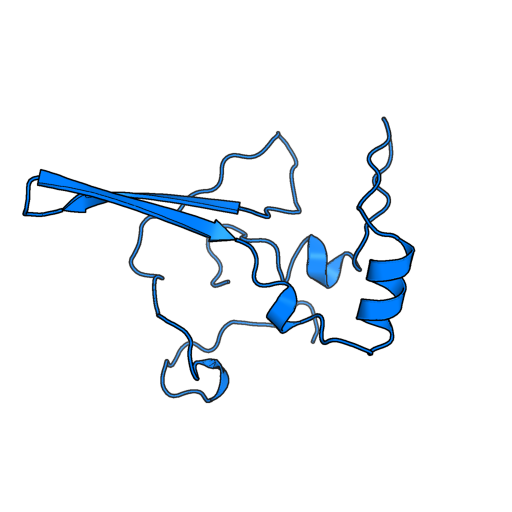0 97.81 72 ASP A C 1
ATOM 559 O O . ASP A 1 72 ? 16.553 3.789 -6.440 1.00 97.81 72 ASP A O 1
ATOM 563 N N . LYS A 1 73 ? 18.276 2.376 -6.699 1.00 98.00 73 LYS A N 1
ATOM 564 C CA . LYS A 1 73 ? 18.975 3.212 -7.687 1.00 98.00 73 LYS A CA 1
ATOM 565 C C . LYS A 1 73 ? 18.147 3.425 -8.951 1.00 98.00 73 LYS A C 1
ATOM 567 O O . LYS A 1 73 ? 18.044 4.559 -9.404 1.00 98.00 73 LYS A O 1
ATOM 572 N N . GLU A 1 74 ? 17.561 2.365 -9.502 1.00 98.19 74 GLU A N 1
ATOM 573 C CA . GLU A 1 74 ? 16.708 2.455 -10.693 1.00 98.19 74 GLU A CA 1
ATOM 574 C C . GLU A 1 74 ? 15.444 3.281 -10.412 1.00 98.19 74 GLU A C 1
ATOM 576 O O . GLU A 1 74 ? 15.130 4.203 -11.164 1.00 98.19 74 GLU A O 1
ATOM 581 N N . ALA A 1 75 ? 14.753 3.011 -9.299 1.00 97.62 75 ALA A N 1
ATOM 582 C CA . ALA A 1 75 ? 13.571 3.769 -8.890 1.00 97.62 75 ALA A CA 1
ATOM 583 C C . ALA A 1 75 ? 13.898 5.257 -8.692 1.00 97.62 75 ALA A C 1
ATOM 585 O O . ALA A 1 75 ? 13.177 6.121 -9.188 1.00 97.62 75 ALA A O 1
ATOM 586 N N . SER A 1 76 ? 15.031 5.556 -8.048 1.00 97.62 76 SER A N 1
ATOM 587 C CA . SER A 1 76 ? 15.525 6.922 -7.842 1.00 97.62 76 SER A CA 1
ATOM 588 C C . SER A 1 76 ? 15.873 7.626 -9.154 1.00 97.62 76 SER A C 1
ATOM 590 O O . SER A 1 76 ? 15.619 8.819 -9.292 1.00 97.62 76 SER A O 1
ATOM 592 N N . GLN A 1 77 ? 16.439 6.906 -10.129 1.00 98.19 77 GLN A N 1
ATOM 593 C CA . GLN A 1 77 ? 16.733 7.453 -11.458 1.00 98.19 77 GLN A CA 1
ATOM 594 C C . GLN A 1 77 ? 15.459 7.756 -12.254 1.00 98.19 77 GLN A C 1
ATOM 596 O O . GLN A 1 77 ? 15.418 8.763 -12.961 1.00 98.19 77 GLN A O 1
ATOM 601 N N . ARG A 1 78 ? 14.418 6.920 -12.133 1.00 98.12 78 ARG A N 1
ATOM 602 C CA . ARG A 1 78 ? 13.105 7.164 -12.756 1.00 98.12 78 ARG A CA 1
ATOM 603 C C . ARG A 1 78 ? 12.339 8.294 -12.070 1.00 98.12 78 ARG A C 1
ATOM 605 O O . ARG A 1 78 ? 11.665 9.068 -12.743 1.00 98.12 78 ARG A O 1
ATOM 612 N N . GLY A 1 79 ? 12.423 8.381 -10.744 1.00 97.81 79 GLY A N 1
ATOM 613 C CA . GLY A 1 79 ? 11.802 9.406 -9.901 1.00 97.81 79 GLY A CA 1
ATOM 614 C C . GLY A 1 79 ? 10.284 9.275 -9.728 1.00 97.81 79 GLY A C 1
ATOM 615 O O . GLY A 1 79 ? 9.773 9.558 -8.648 1.00 97.81 79 GLY A O 1
ATOM 616 N N . THR A 1 80 ? 9.550 8.852 -10.762 1.00 97.62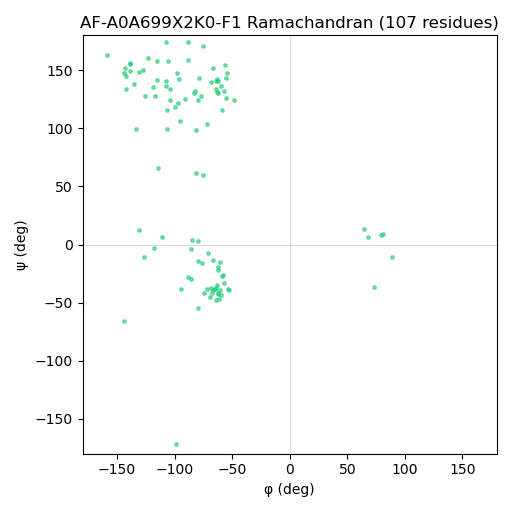 80 THR A N 1
ATOM 617 C CA . THR A 1 80 ? 8.094 8.667 -10.710 1.00 97.62 80 THR A CA 1
ATOM 618 C C . THR A 1 80 ? 7.594 7.709 -11.795 1.00 97.62 80 THR A C 1
ATOM 620 O O . THR A 1 80 ? 8.296 7.438 -12.772 1.00 97.62 80 THR A O 1
ATOM 623 N N . THR A 1 81 ? 6.368 7.206 -11.634 1.00 96.44 81 THR A N 1
ATOM 624 C CA . THR A 1 81 ? 5.640 6.515 -12.704 1.00 96.44 81 THR A CA 1
ATOM 625 C C . THR A 1 81 ? 5.098 7.558 -13.679 1.00 96.44 81 THR A C 1
ATOM 627 O O . THR A 1 81 ? 4.422 8.504 -13.277 1.00 96.44 81 THR A O 1
ATOM 630 N N . VAL A 1 82 ? 5.377 7.394 -14.972 1.00 97.50 82 VAL A N 1
ATOM 631 C CA . VAL A 1 82 ? 4.903 8.319 -16.013 1.00 97.50 82 VAL A CA 1
ATOM 632 C C . VAL A 1 82 ? 3.636 7.766 -16.655 1.00 97.50 82 VAL A C 1
ATOM 634 O O . VAL A 1 82 ? 3.647 6.678 -17.233 1.00 97.50 82 VAL A O 1
ATOM 637 N N . TYR A 1 83 ? 2.558 8.544 -16.592 1.00 94.31 83 TYR A N 1
ATOM 638 C CA . TYR A 1 83 ? 1.270 8.220 -17.198 1.00 94.31 83 TYR A CA 1
ATOM 639 C C . TYR A 1 83 ? 1.108 8.954 -18.533 1.00 94.31 83 TYR A C 1
ATOM 641 O O . TYR A 1 83 ? 1.116 10.184 -18.589 1.00 94.31 83 TYR A O 1
ATOM 649 N N . LEU A 1 84 ? 0.967 8.190 -19.612 1.00 95.81 84 LEU A N 1
ATOM 650 C CA . LEU A 1 84 ? 0.608 8.653 -20.951 1.00 95.81 84 LEU A CA 1
ATOM 651 C C . LEU A 1 84 ? -0.838 8.236 -21.257 1.00 95.81 84 LEU A C 1
ATOM 653 O O . LEU A 1 84 ? -1.459 7.503 -20.492 1.00 95.81 84 LEU A O 1
ATOM 657 N N . VAL A 1 85 ? -1.376 8.677 -22.396 1.00 94.25 85 VAL A N 1
ATOM 658 C CA . VAL A 1 85 ? -2.762 8.362 -22.793 1.00 94.25 85 VAL A CA 1
ATOM 659 C C . VAL A 1 85 ? -2.993 6.852 -22.939 1.00 94.25 85 VAL A C 1
ATOM 661 O O . VAL A 1 85 ? -4.048 6.356 -22.562 1.00 94.25 85 VAL A O 1
ATOM 664 N N . ASP A 1 86 ? -2.018 6.122 -23.484 1.00 94.00 86 ASP A N 1
ATOM 665 C CA . ASP A 1 86 ? -2.121 4.696 -23.822 1.00 94.00 86 ASP A CA 1
ATOM 666 C C . ASP A 1 86 ? -1.131 3.807 -23.054 1.00 94.00 86 ASP A C 1
ATOM 668 O O . ASP A 1 86 ? -1.120 2.587 -23.236 1.00 94.00 86 ASP A O 1
ATOM 672 N N . LYS A 1 87 ? -0.259 4.401 -22.232 1.00 93.06 87 LYS A N 1
ATOM 673 C CA . LYS A 1 87 ? 0.853 3.698 -21.586 1.00 93.06 87 LYS A CA 1
ATOM 674 C C . LYS A 1 87 ? 1.122 4.217 -20.189 1.00 93.06 87 LYS A C 1
ATOM 676 O O . LYS A 1 87 ? 1.051 5.413 -19.927 1.00 93.06 87 LYS A O 1
ATOM 681 N N . ARG A 1 88 ? 1.559 3.301 -19.334 1.00 93.25 88 ARG A N 1
ATOM 682 C CA . ARG A 1 88 ? 2.136 3.595 -18.027 1.00 93.25 88 ARG A CA 1
ATOM 683 C C . ARG A 1 88 ? 3.581 3.107 -18.016 1.00 93.25 88 ARG A C 1
ATOM 685 O O . ARG A 1 88 ? 3.848 1.969 -18.400 1.00 93.25 88 ARG A O 1
ATOM 692 N N . ILE A 1 89 ? 4.510 3.982 -17.646 1.00 96.38 89 ILE A N 1
ATOM 693 C CA . ILE A 1 89 ? 5.928 3.648 -17.489 1.00 96.38 89 ILE A CA 1
ATOM 694 C C . ILE A 1 89 ? 6.214 3.607 -15.994 1.00 96.38 89 ILE A C 1
ATOM 696 O O . ILE A 1 89 ? 6.371 4.651 -15.363 1.00 96.38 89 ILE A O 1
ATOM 700 N N . ASP A 1 90 ? 6.242 2.399 -15.440 1.00 96.94 90 ASP A N 1
ATOM 701 C CA . ASP A 1 90 ? 6.308 2.185 -13.996 1.00 96.94 90 ASP A CA 1
ATOM 702 C C . ASP A 1 90 ? 7.653 2.609 -13.397 1.00 96.94 90 ASP A C 1
ATOM 704 O O . ASP A 1 90 ? 8.719 2.324 -13.951 1.00 96.94 90 ASP A O 1
ATOM 708 N N . MET A 1 91 ? 7.615 3.235 -12.220 1.00 97.88 91 MET A N 1
ATOM 709 C CA . MET A 1 91 ? 8.811 3.488 -11.410 1.00 97.88 91 MET A CA 1
ATOM 710 C C . MET A 1 91 ? 9.423 2.184 -10.880 1.00 97.88 91 MET A C 1
ATOM 712 O O . MET A 1 91 ? 10.642 2.036 -10.831 1.00 97.88 91 MET A O 1
ATOM 716 N N . LEU A 1 92 ? 8.572 1.237 -10.482 1.00 97.19 92 LEU A N 1
ATOM 717 C CA . LEU A 1 92 ? 8.959 -0.046 -9.902 1.00 97.19 92 LEU A CA 1
ATOM 718 C C . LEU A 1 92 ? 8.546 -1.201 -10.821 1.00 97.19 92 LEU A C 1
ATOM 720 O O . LEU A 1 92 ? 7.628 -1.053 -11.622 1.00 97.19 92 LEU A O 1
ATOM 724 N N . PRO A 1 93 ? 9.177 -2.381 -10.708 1.00 96.25 93 PRO A N 1
ATOM 725 C CA . PRO A 1 93 ? 8.709 -3.572 -11.409 1.00 96.25 93 PRO A CA 1
ATOM 726 C C . PRO A 1 93 ? 7.238 -3.884 -11.095 1.00 96.25 93 PRO A C 1
ATOM 728 O O . PRO A 1 93 ? 6.823 -3.770 -9.940 1.00 96.25 93 PRO A O 1
ATOM 731 N N . MET A 1 94 ? 6.484 -4.368 -12.090 1.00 94.31 94 MET A N 1
ATOM 732 C CA . MET A 1 94 ? 5.049 -4.675 -11.948 1.00 94.31 94 MET A CA 1
ATOM 733 C C . MET A 1 94 ? 4.744 -5.594 -10.758 1.00 94.31 94 MET A C 1
ATOM 735 O O . MET A 1 94 ? 3.790 -5.352 -10.034 1.00 94.31 94 MET A O 1
ATOM 739 N N . LEU A 1 95 ? 5.588 -6.598 -10.490 1.00 95.56 95 LEU A N 1
ATOM 740 C CA . LEU A 1 95 ? 5.429 -7.478 -9.324 1.00 95.56 95 LEU A CA 1
ATOM 741 C C . LEU A 1 95 ? 5.316 -6.697 -8.001 1.00 95.56 95 LEU A C 1
ATOM 743 O O . LEU A 1 95 ? 4.539 -7.073 -7.132 1.00 95.56 95 LEU A O 1
ATOM 747 N N . LEU A 1 96 ? 6.070 -5.609 -7.841 1.00 94.62 96 LEU A N 1
ATOM 748 C CA . LEU A 1 96 ? 5.960 -4.767 -6.652 1.00 94.62 96 LEU A CA 1
ATOM 749 C C . LEU A 1 96 ? 4.760 -3.831 -6.758 1.00 94.62 96 LEU A C 1
ATOM 751 O O . LEU A 1 96 ? 3.899 -3.860 -5.885 1.00 94.62 96 LEU A O 1
ATOM 755 N N . GLY A 1 97 ? 4.684 -3.043 -7.834 1.00 92.19 97 GLY A N 1
ATOM 756 C CA . GLY A 1 97 ? 3.686 -1.977 -7.962 1.00 92.19 97 GLY A CA 1
ATOM 757 C C . GLY A 1 97 ? 2.241 -2.473 -8.030 1.00 92.19 97 GLY A C 1
ATOM 758 O O . GLY A 1 97 ? 1.366 -1.874 -7.425 1.00 92.19 97 GLY A O 1
ATOM 759 N N . THR A 1 98 ? 1.982 -3.586 -8.719 1.00 93.69 98 THR A N 1
ATOM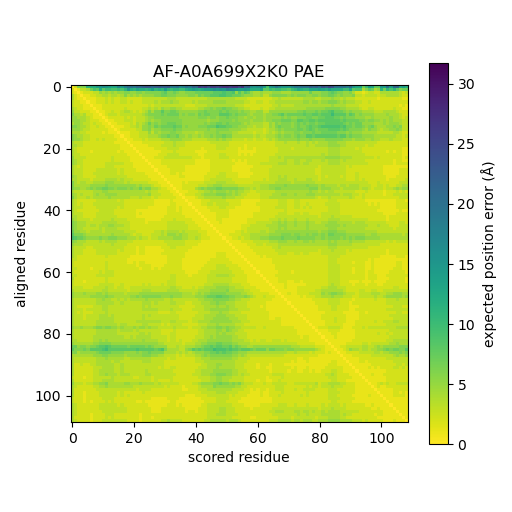 760 C CA . THR A 1 98 ? 0.614 -4.060 -9.000 1.00 93.69 98 THR A CA 1
ATOM 761 C C . THR A 1 98 ? 0.238 -5.339 -8.255 1.00 93.69 98 THR A C 1
ATOM 763 O O . THR A 1 98 ? -0.790 -5.948 -8.556 1.00 93.69 98 THR A O 1
ATOM 766 N N . ASP A 1 99 ? 1.085 -5.824 -7.339 1.00 95.56 99 ASP A N 1
ATOM 767 C CA . ASP A 1 99 ? 0.790 -7.054 -6.596 1.00 95.56 99 ASP A CA 1
ATOM 768 C C . ASP A 1 99 ? 1.267 -7.047 -5.143 1.00 95.56 99 ASP A C 1
ATOM 770 O O . ASP A 1 99 ? 0.433 -7.106 -4.238 1.00 95.56 99 ASP A O 1
ATOM 774 N N . LEU A 1 100 ? 2.580 -7.003 -4.897 1.00 96.19 100 LEU A N 1
ATOM 775 C CA . LEU A 1 100 ? 3.104 -7.152 -3.533 1.00 96.19 100 LEU A CA 1
ATOM 776 C C . LEU A 1 100 ? 2.876 -5.908 -2.673 1.00 96.19 100 LEU A C 1
ATOM 778 O O . LEU A 1 100 ? 2.501 -6.046 -1.513 1.00 96.19 100 LEU A O 1
ATOM 782 N N . CYS A 1 101 ? 3.072 -4.714 -3.233 1.00 96.94 101 CYS A N 1
ATOM 783 C CA . CYS A 1 101 ? 2.861 -3.459 -2.512 1.00 96.94 101 CYS A CA 1
ATOM 784 C C . CYS A 1 101 ? 1.417 -2.961 -2.622 1.00 96.94 101 CYS A C 1
ATOM 786 O O . CYS A 1 101 ? 0.954 -2.272 -1.721 1.00 96.94 101 CYS A O 1
ATOM 788 N N . SER A 1 102 ? 0.713 -3.301 -3.707 1.00 97.62 102 SER A N 1
ATOM 789 C CA . SER A 1 102 ? -0.667 -2.857 -3.903 1.00 97.62 102 SER A CA 1
ATOM 790 C C . SER A 1 102 ? -1.586 -3.425 -2.819 1.00 97.62 102 SER A C 1
ATOM 792 O O . SER A 1 102 ? -1.598 -4.638 -2.571 1.00 97.62 102 SER A O 1
ATOM 794 N N . LEU A 1 103 ? -2.392 -2.549 -2.214 1.00 98.12 103 LEU A N 1
ATOM 795 C CA . LEU A 1 103 ? -3.357 -2.858 -1.153 1.00 98.12 103 LEU A CA 1
ATOM 796 C C . LEU A 1 103 ? -4.616 -3.556 -1.706 1.00 98.12 103 LEU A C 1
ATOM 798 O O . LEU A 1 103 ? -5.739 -3.062 -1.609 1.00 98.12 103 LEU A O 1
ATOM 802 N N . LYS A 1 104 ? -4.417 -4.719 -2.332 1.00 97.62 104 LYS A N 1
ATOM 803 C CA . LYS A 1 104 ? -5.468 -5.503 -2.993 1.00 97.62 104 LYS A CA 1
ATOM 804 C C . LYS A 1 104 ? -6.537 -5.968 -1.995 1.00 97.62 104 LYS A C 1
ATOM 806 O O . LYS A 1 104 ? -6.198 -6.419 -0.901 1.00 97.62 104 LYS A O 1
ATOM 811 N N . PRO A 1 105 ? -7.826 -5.960 -2.381 1.00 97.38 105 PRO A N 1
ATOM 812 C CA . PRO A 1 105 ? -8.887 -6.431 -1.504 1.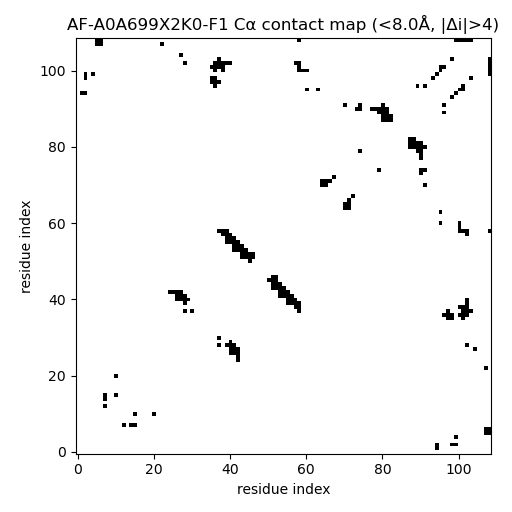00 97.38 105 PRO A CA 1
ATOM 813 C C . PRO A 1 105 ? -8.776 -7.943 -1.259 1.00 97.38 105 PRO A C 1
ATOM 815 O O . PRO A 1 105 ? -8.322 -8.699 -2.120 1.00 97.38 105 PRO A O 1
ATOM 818 N N . TYR A 1 106 ? -9.263 -8.383 -0.095 1.00 96.88 106 TYR A N 1
ATOM 819 C CA . TYR A 1 106 ? -9.364 -9.795 0.310 1.00 96.88 106 TYR A CA 1
ATOM 820 C C . TYR A 1 106 ? -8.029 -10.545 0.470 1.00 96.88 106 TYR A C 1
ATOM 822 O O . TYR A 1 106 ? -8.026 -11.774 0.560 1.00 96.88 106 TYR A O 1
ATOM 830 N N . VAL A 1 107 ? -6.902 -9.832 0.513 1.00 96.94 107 VAL A N 1
ATOM 831 C CA . VAL A 1 107 ? -5.574 -10.407 0.751 1.00 96.94 107 VAL A CA 1
ATOM 832 C C . VAL A 1 107 ? -4.831 -9.539 1.760 1.00 96.94 107 VAL A C 1
ATOM 834 O O . VAL A 1 107 ? -4.858 -8.319 1.665 1.00 96.94 107 VAL A O 1
ATOM 837 N N . GLU A 1 108 ? -4.140 -10.174 2.704 1.00 96.81 108 GLU A N 1
ATOM 838 C CA . GLU A 1 108 ? -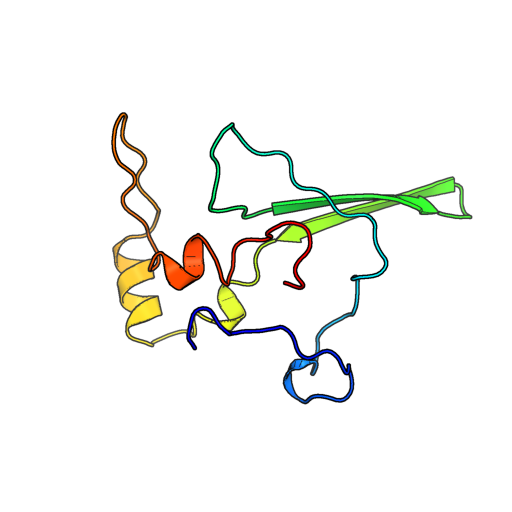3.309 -9.472 3.685 1.00 96.81 108 GLU A CA 1
ATOM 839 C C . GLU A 1 108 ? -2.134 -8.747 3.010 1.00 96.81 108 GLU A C 1
ATOM 841 O O . GLU A 1 108 ? -1.433 -9.333 2.167 1.00 96.81 108 GLU A O 1
ATOM 846 N N . ARG A 1 109 ? -1.916 -7.487 3.394 1.00 96.06 109 ARG A N 1
ATOM 847 C CA . ARG A 1 109 ? -0.880 -6.589 2.873 1.00 96.06 109 ARG A CA 1
ATOM 848 C C . ARG A 1 109 ? -0.266 -5.746 3.982 1.00 96.06 109 ARG A C 1
ATOM 850 O O . ARG A 1 109 ?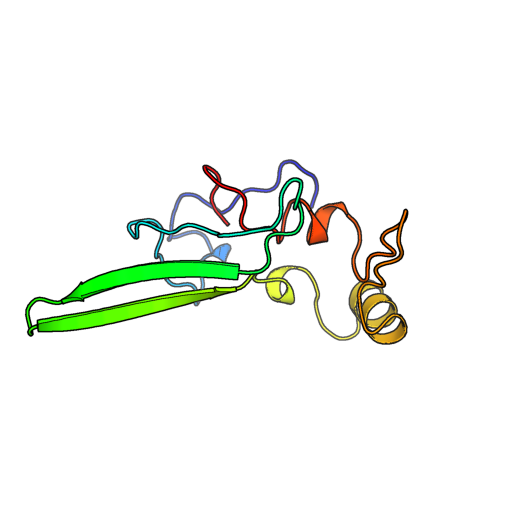 -0.991 -5.439 4.953 1.00 96.06 109 ARG A O 1
#

Radius of gyration: 16.16 Å; Cα contacts (8 Å, |Δi|>4): 126; chains: 1; bounding box: 39×28×48 Å

Foldseek 3Di:
DFLPDADDPDCVDPSVVVPDDPVPFDKAADDPPPDQQAFWIKGWDADPVRDIDIDIDGFPLCVVDPPPDPQNVQLVVVVQWDDDPVDIRGSGPCCCRRGVRHPDPPGDD

Organism: Tanacetum cinerariifolium (NCBI:txid118510)

Solvent-accessible surface area (backbone atoms only — not comparable to full-atom values): 7095 Å² total; per-residue (Å²): 135,64,95,83,65,73,68,73,88,55,77,84,43,78,91,35,70,96,59,80,92,63,85,87,56,79,65,49,67,88,75,64,94,87,68,54,60,39,51,57,34,38,35,73,47,78,44,98,89,73,48,71,50,73,49,83,47,64,46,64,48,67,79,77,50,49,86,91,38,74,67,37,51,51,29,60,72,56,69,50,62,48,79,55,99,90,47,74,48,68,38,55,61,60,67,43,45,50,50,68,32,15,66,53,84,101,53,78,114

Sequence (109 aa):
EGHDWKVPTSTEDLGWKGRRDLRDLIVCSIDPPGCVDIDDALHARKLPNGNYEVGVHIADVSHFVKPNNAMDKEASQRGTTVYLVDKRIDMLPMLLGTDLCSLKPYVER

Secondary structure (DSSP, 8-state):
--TT----SSTTSGGGTT----TTS--B----TT-----EEEEEEE-TTS-EEEEEEE--HHHH--TTSHHHHHHHHH-SPEE-SS-EE-SS-HHIIIIISS--TTS--

Mean predicted aligned error: 3.1 Å

pLDDT: mean 95.81, std 4.0, range [63.44, 98.81]

InterPro domains:
  IPR001900 Ribonuclease II/R [PF00773] (19-109)
  IPR001900 Ribonuclease II/R [SM00955] (19-109)
  IPR012340 Nucleic acid-binding, OB-fold [SSF50249] (12-109)
  IPR050180 RNR Ribonuclease [PTHR23355] (4-109)